Protein AF-A0A959AYN4-F1 (afdb_monomer_lite)

Structure (mmCIF, N/CA/C/O backbon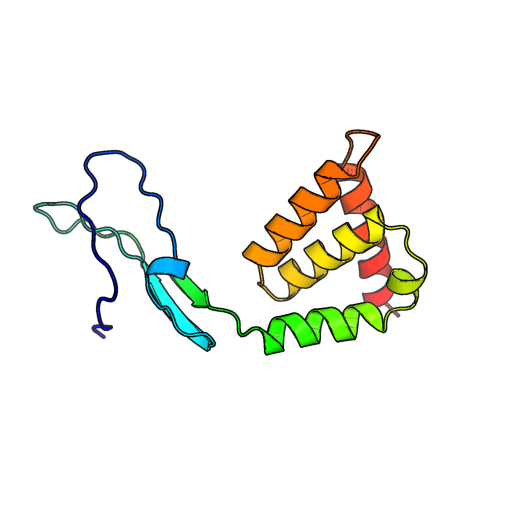e):
data_AF-A0A959AYN4-F1
#
_entry.id   AF-A0A959AYN4-F1
#
loop_
_atom_site.group_PDB
_atom_site.id
_atom_site.type_symbol
_atom_site.label_atom_id
_atom_site.label_alt_id
_atom_site.label_comp_id
_atom_site.label_asym_id
_atom_site.label_entity_id
_atom_site.label_seq_id
_atom_site.pdbx_PDB_ins_code
_atom_site.Cartn_x
_atom_site.Cartn_y
_atom_site.Cartn_z
_atom_site.occupancy
_atom_site.B_iso_or_equiv
_atom_site.auth_seq_id
_atom_site.auth_comp_id
_atom_site.auth_asym_id
_atom_site.auth_atom_id
_atom_site.pdbx_PDB_model_num
ATOM 1 N N . GLU A 1 1 ? 11.380 -19.593 -18.150 1.00 47.19 1 GLU A N 1
ATOM 2 C CA . GLU A 1 1 ? 10.060 -19.013 -18.484 1.00 47.19 1 GLU A CA 1
ATOM 3 C C . GLU A 1 1 ? 10.182 -17.556 -18.922 1.00 47.19 1 GLU A C 1
ATOM 5 O O . GLU A 1 1 ? 10.731 -16.732 -18.187 1.00 47.19 1 GLU A O 1
ATOM 10 N N . SER A 1 2 ? 9.711 -17.250 -20.133 1.00 60.09 2 SER A N 1
ATOM 11 C CA . SER A 1 2 ? 9.664 -15.905 -20.717 1.00 60.09 2 SER A CA 1
ATOM 12 C C . SER A 1 2 ? 8.244 -15.340 -20.601 1.00 60.09 2 SER A C 1
ATOM 14 O O . SER A 1 2 ? 7.360 -15.720 -21.365 1.00 60.09 2 SER A O 1
ATOM 16 N N . GLY A 1 3 ? 8.009 -14.457 -19.628 1.00 72.31 3 GLY A N 1
ATOM 17 C CA . GLY A 1 3 ? 6.758 -13.696 -19.547 1.00 72.31 3 GLY A CA 1
ATOM 18 C C . GLY A 1 3 ? 6.627 -12.691 -20.699 1.00 72.31 3 GLY A C 1
ATOM 19 O O . GLY A 1 3 ? 7.628 -12.290 -21.295 1.00 72.31 3 GLY A O 1
ATOM 20 N N . LYS A 1 4 ? 5.396 -12.269 -21.010 1.00 86.62 4 LYS A N 1
ATOM 21 C CA . LYS A 1 4 ? 5.132 -11.205 -21.991 1.00 86.62 4 LYS A CA 1
ATOM 22 C C . LYS A 1 4 ? 5.636 -9.865 -21.444 1.00 86.62 4 LYS A C 1
ATOM 24 O O . LYS A 1 4 ? 5.247 -9.468 -20.348 1.00 86.62 4 LYS A O 1
ATOM 29 N N . VAL A 1 5 ? 6.462 -9.159 -22.216 1.00 88.19 5 VAL A N 1
ATOM 30 C CA . VAL A 1 5 ? 6.881 -7.789 -21.886 1.00 88.19 5 VAL A CA 1
ATOM 31 C C . VAL A 1 5 ? 5.691 -6.854 -22.100 1.00 88.19 5 VAL A C 1
ATOM 33 O O . VAL A 1 5 ? 5.134 -6.805 -23.195 1.00 88.19 5 VAL A O 1
ATOM 36 N N . VAL A 1 6 ? 5.286 -6.149 -21.043 1.00 89.88 6 VAL A N 1
ATOM 37 C CA . VAL A 1 6 ? 4.191 -5.161 -21.079 1.00 89.88 6 VAL A CA 1
ATOM 38 C C . VAL A 1 6 ? 4.701 -3.722 -21.160 1.00 89.88 6 VAL A C 1
ATOM 40 O O . VAL A 1 6 ? 3.986 -2.859 -21.648 1.00 89.88 6 VAL A O 1
ATOM 43 N N . HIS A 1 7 ? 5.943 -3.476 -20.732 1.00 91.00 7 HIS A N 1
ATOM 44 C CA . HIS A 1 7 ? 6.618 -2.182 -20.815 1.00 91.00 7 HIS A CA 1
ATOM 45 C C . HIS A 1 7 ? 8.137 -2.367 -20.831 1.00 91.00 7 HIS A C 1
ATOM 47 O O . HIS A 1 7 ? 8.652 -3.299 -20.210 1.00 91.00 7 HIS A O 1
ATOM 53 N N . SER A 1 8 ? 8.853 -1.479 -21.521 1.00 89.75 8 SER A N 1
ATOM 54 C CA . SER A 1 8 ? 10.316 -1.419 -21.515 1.00 89.75 8 SER A CA 1
ATOM 55 C C . SER A 1 8 ? 10.776 0.010 -21.783 1.00 89.75 8 SER A C 1
ATOM 57 O O . SER A 1 8 ? 10.256 0.669 -22.680 1.00 89.75 8 SER A O 1
ATOM 59 N N . ALA A 1 9 ? 11.779 0.476 -21.041 1.00 88.56 9 ALA A N 1
ATOM 60 C CA . ALA A 1 9 ? 12.356 1.804 -21.204 1.00 88.56 9 ALA A CA 1
ATOM 61 C C . ALA A 1 9 ? 13.879 1.757 -21.034 1.00 88.56 9 ALA A C 1
ATOM 63 O O . ALA A 1 9 ? 14.393 1.042 -20.175 1.00 88.56 9 ALA A O 1
ATOM 64 N N . ALA A 1 10 ? 14.596 2.538 -21.844 1.00 87.25 10 ALA A N 1
ATOM 65 C CA . ALA A 1 10 ? 16.026 2.763 -21.671 1.00 87.25 10 ALA A CA 1
ATOM 66 C C . ALA A 1 10 ? 16.240 3.971 -20.750 1.00 87.25 10 ALA A C 1
ATOM 68 O O . ALA A 1 10 ? 15.774 5.074 -21.042 1.00 87.25 10 ALA A O 1
ATOM 69 N N . VAL A 1 11 ? 16.954 3.768 -19.645 1.00 83.31 11 VAL A N 1
ATOM 70 C CA . VAL A 1 11 ? 17.162 4.790 -18.614 1.00 83.31 11 VAL A CA 1
ATOM 71 C C . VAL A 1 11 ? 18.637 5.187 -18.612 1.00 83.31 11 VAL A C 1
ATOM 73 O O . VAL A 1 11 ? 19.508 4.347 -18.423 1.00 83.31 11 VAL A O 1
ATOM 76 N N . LYS A 1 12 ? 18.931 6.474 -18.848 1.00 78.94 12 LYS A N 1
ATOM 77 C CA . LYS A 1 12 ? 20.306 7.021 -18.802 1.00 78.94 12 LYS A CA 1
ATOM 78 C C . LYS A 1 12 ? 20.705 7.552 -17.419 1.00 78.94 12 LYS A C 1
ATOM 80 O O . LYS A 1 12 ? 21.869 7.861 -17.190 1.00 78.94 12 LYS A O 1
ATOM 85 N N . LYS A 1 13 ? 19.730 7.726 -16.526 1.00 73.38 13 LYS A N 1
ATOM 86 C CA . LYS A 1 13 ? 19.898 8.229 -15.155 1.00 73.38 13 LYS A CA 1
ATOM 87 C C . LYS A 1 13 ? 19.800 7.071 -14.154 1.00 73.38 13 LYS A C 1
ATOM 89 O O . LYS A 1 13 ? 19.486 5.950 -14.534 1.00 73.38 13 LYS A O 1
ATOM 94 N N . LYS A 1 14 ? 20.063 7.346 -12.874 1.00 77.38 14 LYS A N 1
ATOM 95 C CA . LYS A 1 14 ? 19.990 6.341 -11.797 1.00 77.38 14 LYS A CA 1
ATOM 96 C C . LYS A 1 14 ? 18.560 5.958 -11.399 1.00 77.38 14 LYS A C 1
ATOM 98 O O . LYS A 1 14 ? 18.378 4.977 -10.692 1.00 77.38 14 LYS A O 1
ATOM 103 N N . GLU A 1 15 ? 17.565 6.721 -11.843 1.00 80.38 15 GLU A N 1
ATOM 104 C CA . GLU A 1 15 ? 16.179 6.602 -11.396 1.00 80.38 15 GLU A CA 1
ATOM 105 C C . GLU A 1 15 ? 15.222 6.575 -12.585 1.00 80.38 15 GLU A C 1
ATOM 107 O O . GLU A 1 15 ? 15.433 7.252 -13.598 1.00 80.38 15 GLU A O 1
ATOM 112 N N . TYR A 1 16 ? 14.154 5.795 -12.435 1.00 81.88 16 TYR A N 1
ATOM 113 C CA . TYR A 1 16 ? 13.044 5.728 -13.371 1.00 81.88 16 TYR A CA 1
ATOM 114 C C . TYR A 1 16 ? 11.742 5.548 -12.597 1.00 81.88 16 TYR A C 1
ATOM 116 O O . TYR A 1 16 ? 11.564 4.549 -11.902 1.00 81.88 16 TYR A O 1
ATOM 124 N N . MET A 1 17 ? 10.844 6.522 -12.721 1.00 83.31 17 MET A N 1
ATOM 125 C CA . MET A 1 17 ? 9.493 6.441 -12.178 1.00 83.31 17 MET A CA 1
ATOM 126 C C . MET A 1 17 ? 8.539 5.955 -13.262 1.00 83.31 17 MET A C 1
ATOM 128 O O . MET A 1 17 ? 8.585 6.426 -14.399 1.00 83.31 17 MET A O 1
ATOM 132 N N . LEU A 1 18 ? 7.667 5.023 -12.895 1.00 83.25 18 LEU A N 1
ATOM 133 C CA . LEU A 1 18 ? 6.715 4.399 -13.799 1.00 83.25 18 LEU A CA 1
ATOM 134 C C . LEU A 1 18 ? 5.306 4.519 -13.225 1.00 83.25 18 LEU A C 1
ATOM 136 O O . LEU A 1 18 ? 5.049 4.046 -12.119 1.00 83.25 18 LEU A O 1
ATOM 140 N N . ASN A 1 19 ? 4.391 5.111 -13.992 1.00 82.88 19 ASN A N 1
ATOM 141 C CA . ASN A 1 19 ? 2.977 5.117 -13.645 1.00 82.88 19 ASN A CA 1
ATOM 142 C C . ASN A 1 19 ? 2.339 3.786 -14.066 1.00 82.88 19 ASN A C 1
ATOM 144 O O . ASN A 1 19 ? 2.078 3.550 -15.244 1.00 82.88 19 ASN A O 1
ATOM 148 N N . LEU A 1 20 ? 2.082 2.903 -13.100 1.00 82.12 20 LEU A N 1
ATOM 149 C CA . LEU A 1 20 ? 1.499 1.585 -13.370 1.00 82.12 20 LEU A CA 1
ATOM 150 C C . LEU A 1 20 ? 0.075 1.662 -13.947 1.00 82.12 20 LEU A C 1
ATOM 152 O O . LEU A 1 20 ? -0.318 0.761 -14.689 1.00 82.12 20 LEU A O 1
ATOM 156 N N . GLY A 1 21 ? -0.677 2.730 -13.652 1.00 80.00 21 GLY A N 1
ATOM 157 C CA . GLY A 1 21 ? -2.038 2.924 -14.162 1.00 80.00 21 GLY A CA 1
ATOM 158 C C . GLY A 1 21 ? -2.094 3.114 -15.681 1.00 80.00 21 GLY A C 1
ATOM 159 O O . GLY A 1 21 ? -3.059 2.709 -16.322 1.00 80.00 21 GLY A O 1
ATOM 160 N N . GLU A 1 22 ? -1.027 3.646 -16.278 1.00 85.12 22 GLU A N 1
ATOM 161 C CA . GLU A 1 22 ? -0.925 3.865 -17.728 1.00 85.12 22 GLU A CA 1
ATOM 162 C C . GLU A 1 22 ? -0.586 2.584 -18.504 1.00 85.12 22 GLU A C 1
ATOM 164 O O . GLU A 1 22 ? -0.750 2.527 -19.720 1.00 85.12 22 GLU A O 1
ATOM 169 N N . LEU A 1 23 ? -0.140 1.530 -17.814 1.00 86.69 23 LEU A N 1
ATOM 170 C CA . LEU A 1 23 ? 0.294 0.281 -18.443 1.00 86.69 23 LEU A CA 1
ATOM 171 C C . LEU A 1 23 ? -0.838 -0.728 -18.674 1.00 86.69 23 LEU A C 1
ATOM 173 O O . LEU A 1 23 ? -0.589 -1.816 -19.199 1.00 86.69 23 LEU A O 1
ATOM 177 N N . GLY A 1 24 ? -2.069 -0.406 -18.261 1.00 85.94 24 GLY A N 1
ATOM 178 C CA . GLY A 1 24 ? -3.219 -1.303 -18.406 1.00 85.94 24 GLY A CA 1
ATOM 179 C C . GLY A 1 24 ? -3.019 -2.651 -17.705 1.00 85.94 24 GLY A C 1
ATOM 180 O O . GLY A 1 24 ? -3.454 -3.692 -18.211 1.00 85.94 24 GLY A O 1
ATOM 181 N N . LEU A 1 25 ? -2.306 -2.656 -16.572 1.00 87.38 25 LEU A N 1
ATOM 182 C CA . LEU A 1 25 ? -2.082 -3.869 -15.791 1.00 87.38 25 LEU A CA 1
ATOM 183 C C . LEU A 1 25 ? -3.416 -4.379 -15.240 1.00 87.38 25 LEU A C 1
ATOM 185 O O . LEU A 1 25 ? -4.245 -3.620 -14.751 1.00 87.38 25 LEU A O 1
ATOM 189 N N . LYS A 1 26 ? -3.618 -5.691 -15.323 1.00 86.94 26 LYS A N 1
ATOM 190 C CA . LYS A 1 26 ? -4.808 -6.372 -14.807 1.00 86.94 26 LYS A CA 1
ATOM 191 C C . LYS A 1 26 ? -4.619 -6.797 -13.357 1.00 86.94 26 LYS A C 1
ATOM 193 O O . LYS A 1 26 ? -3.571 -7.360 -13.026 1.00 86.94 26 LYS A O 1
ATOM 198 N N . GLU A 1 27 ? -5.665 -6.611 -12.561 1.00 84.81 27 GLU A N 1
ATOM 199 C CA . GLU A 1 27 ? -5.785 -7.104 -11.188 1.00 84.81 27 GLU A CA 1
ATOM 200 C C . GLU A 1 27 ? -5.668 -8.634 -11.096 1.00 84.81 27 GLU A C 1
ATOM 202 O O . GLU A 1 27 ? -5.990 -9.377 -12.032 1.00 84.81 27 GLU A O 1
ATOM 207 N N . GLY A 1 28 ? -5.184 -9.124 -9.953 1.00 80.94 28 GLY A N 1
ATOM 208 C CA . GLY A 1 28 ? -4.977 -10.546 -9.674 1.00 80.94 28 GLY A CA 1
ATOM 209 C C . GLY A 1 28 ? -3.928 -11.216 -10.568 1.00 80.94 28 GLY A C 1
ATOM 210 O O . GLY A 1 28 ? -3.898 -12.444 -10.671 1.00 80.94 28 GLY A O 1
ATOM 211 N N . LYS A 1 29 ? -3.100 -10.434 -11.271 1.00 85.06 29 LYS A N 1
ATOM 212 C CA . LYS A 1 29 ? -1.970 -10.931 -12.064 1.00 85.06 29 LYS A CA 1
ATOM 213 C C . LYS A 1 29 ? -0.655 -10.565 -11.387 1.00 85.06 29 LYS A C 1
ATOM 215 O O . LYS A 1 29 ? -0.508 -9.477 -10.835 1.00 85.06 29 LYS A O 1
ATOM 220 N N . LYS A 1 30 ? 0.302 -11.490 -11.485 1.00 86.06 30 LYS A N 1
ATOM 221 C CA . LYS A 1 30 ? 1.676 -11.320 -11.016 1.00 86.06 30 LYS A CA 1
ATOM 222 C C . LYS A 1 30 ? 2.534 -10.766 -12.147 1.00 86.06 30 LYS A C 1
ATOM 224 O O . LYS A 1 30 ? 2.564 -11.323 -13.245 1.00 86.06 30 LYS A O 1
ATOM 229 N N . TYR A 1 31 ? 3.249 -9.697 -11.853 1.00 89.38 31 TYR A N 1
ATOM 230 C CA . TYR A 1 31 ? 4.195 -9.037 -12.736 1.00 89.38 31 TYR A CA 1
ATOM 231 C C . TYR A 1 31 ? 5.594 -9.129 -12.138 1.00 89.38 31 TYR A C 1
ATOM 233 O O . TYR A 1 31 ? 5.780 -9.450 -10.963 1.00 89.38 31 TYR A O 1
ATOM 241 N N . ALA A 1 32 ? 6.594 -8.873 -12.969 1.00 89.06 32 ALA A N 1
ATOM 242 C CA . ALA A 1 32 ? 7.968 -8.746 -12.527 1.00 89.06 32 ALA A CA 1
ATOM 243 C C . ALA A 1 32 ? 8.601 -7.571 -13.251 1.00 89.06 32 ALA A C 1
ATOM 245 O O . ALA A 1 32 ? 8.428 -7.438 -14.465 1.00 89.06 32 ALA A O 1
ATOM 246 N N . TRP A 1 33 ? 9.364 -6.763 -12.526 1.00 87.06 33 TRP A N 1
ATOM 247 C CA . TRP A 1 33 ? 10.273 -5.818 -13.155 1.00 87.06 33 TRP A CA 1
ATOM 248 C C . TRP A 1 33 ? 11.692 -6.380 -13.156 1.00 87.06 33 TRP A C 1
ATOM 250 O O . TRP A 1 33 ? 12.074 -7.221 -12.334 1.00 87.06 33 TRP A O 1
ATOM 260 N N . LYS A 1 34 ? 12.441 -5.971 -14.175 1.00 84.00 34 LYS A N 1
ATOM 261 C CA . LYS A 1 34 ? 13.790 -6.440 -14.462 1.00 84.00 34 LYS A CA 1
ATOM 262 C C . LYS A 1 34 ? 14.578 -5.271 -15.034 1.00 84.00 34 LYS A C 1
ATOM 264 O O . LYS A 1 34 ? 14.104 -4.621 -15.962 1.00 84.00 34 LYS A O 1
ATOM 269 N N . VAL A 1 35 ? 15.787 -5.063 -14.523 1.00 85.38 35 VAL A N 1
ATOM 270 C CA . VAL A 1 35 ? 16.752 -4.111 -15.074 1.00 85.38 35 VAL A CA 1
ATOM 271 C C . VAL A 1 35 ? 17.817 -4.887 -15.842 1.00 85.38 35 VAL A C 1
ATOM 273 O O . VAL A 1 35 ? 18.291 -5.933 -15.389 1.00 85.38 35 VAL A O 1
ATOM 276 N N . VAL A 1 36 ? 18.150 -4.392 -17.033 1.00 84.25 36 VAL A N 1
ATOM 277 C CA . VAL A 1 36 ? 19.197 -4.945 -17.899 1.00 84.25 36 VAL A CA 1
ATOM 278 C C . VAL A 1 36 ? 20.132 -3.817 -18.281 1.00 84.25 36 VAL A C 1
ATOM 280 O O . VAL A 1 36 ? 19.676 -2.775 -18.753 1.00 84.25 36 VAL A O 1
ATOM 283 N N . GLU A 1 37 ? 21.427 -4.018 -18.073 1.00 82.88 37 GLU A N 1
ATOM 284 C CA . GLU A 1 37 ? 22.433 -3.067 -18.530 1.00 82.88 37 GLU A CA 1
ATOM 285 C C . GLU A 1 37 ? 22.516 -3.043 -20.064 1.00 82.88 37 GLU A C 1
ATOM 287 O O . GLU A 1 37 ? 22.394 -4.067 -20.742 1.00 82.88 37 GLU A O 1
ATOM 292 N N . THR A 1 38 ? 22.729 -1.856 -20.634 1.00 72.94 38 THR A N 1
ATOM 293 C CA . THR A 1 38 ? 22.856 -1.709 -22.088 1.00 72.94 38 THR A CA 1
ATOM 294 C C . THR A 1 38 ? 24.233 -2.218 -22.518 1.00 72.94 38 THR A C 1
ATOM 296 O O . THR A 1 38 ? 25.240 -1.625 -22.151 1.00 72.94 38 THR A O 1
ATOM 299 N N . GLY A 1 39 ? 24.289 -3.298 -23.304 1.00 70.56 39 GLY A N 1
ATOM 300 C CA . GLY A 1 39 ? 25.544 -3.840 -23.848 1.00 70.56 39 GLY A CA 1
ATOM 301 C C . GLY A 1 39 ? 26.177 -5.000 -23.066 1.00 70.56 39 GLY A C 1
ATOM 302 O O . GLY A 1 39 ? 27.279 -5.413 -23.413 1.00 70.56 39 GLY A O 1
ATOM 303 N N . GLY A 1 40 ? 25.503 -5.565 -22.057 1.00 64.19 40 GLY A N 1
ATOM 304 C CA . GLY A 1 40 ? 26.052 -6.672 -21.270 1.00 64.19 40 GLY A CA 1
ATOM 305 C C . GLY A 1 40 ? 25.014 -7.529 -20.541 1.00 64.19 40 GLY A C 1
ATOM 306 O O . GLY A 1 40 ? 23.807 -7.333 -20.665 1.00 64.19 40 GLY A O 1
ATOM 307 N N . ALA A 1 41 ? 25.518 -8.510 -19.784 1.00 61.69 41 ALA A N 1
ATOM 308 C CA . ALA A 1 41 ? 24.744 -9.528 -19.066 1.00 61.69 41 ALA A CA 1
ATOM 309 C C . ALA A 1 41 ? 24.334 -9.126 -17.634 1.00 61.69 41 ALA A C 1
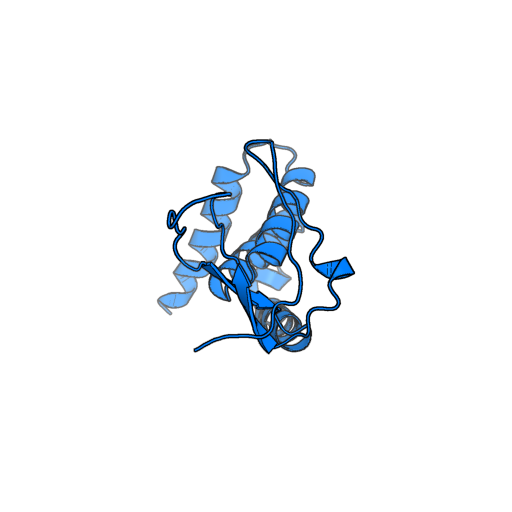ATOM 311 O O . ALA A 1 41 ? 23.724 -9.942 -16.937 1.00 61.69 41 ALA A O 1
ATOM 312 N N . ALA A 1 42 ? 24.669 -7.910 -17.175 1.00 59.56 42 ALA A N 1
ATOM 313 C CA . ALA A 1 42 ? 24.349 -7.478 -15.819 1.00 59.56 42 ALA A CA 1
ATOM 314 C C . ALA A 1 42 ? 22.827 -7.410 -15.634 1.00 59.56 42 ALA A C 1
ATOM 316 O O . ALA A 1 42 ? 22.097 -6.688 -16.322 1.00 59.56 42 ALA A O 1
ATOM 317 N N . PHE A 1 43 ? 22.367 -8.254 -14.719 1.00 66.94 43 PHE A N 1
ATOM 318 C CA . PHE A 1 43 ? 20.980 -8.615 -14.499 1.00 66.94 43 PHE A CA 1
ATOM 319 C C . PHE A 1 43 ? 20.631 -8.278 -13.054 1.00 66.94 43 PHE A C 1
ATOM 321 O O . PHE A 1 43 ? 21.269 -8.791 -12.134 1.00 66.94 43 PHE A O 1
ATOM 328 N N . SER A 1 44 ? 19.615 -7.441 -12.839 1.00 69.06 44 SER A N 1
ATOM 329 C CA . SER A 1 44 ? 19.025 -7.337 -11.505 1.00 69.06 44 SER A CA 1
ATOM 330 C C . SER A 1 44 ? 18.192 -8.581 -11.213 1.00 69.06 44 SER A C 1
ATOM 332 O O . SER A 1 44 ? 17.577 -9.151 -12.120 1.00 69.06 44 SER A O 1
ATOM 334 N N . ASN A 1 45 ? 18.078 -8.947 -9.935 1.00 75.00 45 ASN A N 1
ATOM 335 C CA . ASN A 1 45 ? 17.065 -9.906 -9.505 1.00 75.00 45 ASN A CA 1
ATOM 336 C C . ASN A 1 45 ? 15.678 -9.478 -10.016 1.00 75.00 45 ASN A C 1
ATOM 338 O O . ASN A 1 45 ? 15.377 -8.284 -10.121 1.00 75.00 45 ASN A O 1
ATOM 342 N N . LYS A 1 46 ? 14.843 -10.463 -10.373 1.00 81.25 46 LYS A N 1
ATOM 343 C CA . LYS A 1 46 ? 13.434 -10.205 -10.686 1.00 81.25 46 LYS A CA 1
ATOM 344 C C . LYS A 1 46 ? 12.728 -9.855 -9.390 1.00 81.25 46 LYS A C 1
ATOM 346 O O . LYS A 1 46 ? 12.682 -10.670 -8.474 1.00 81.25 46 LYS A O 1
ATOM 351 N N . TYR A 1 47 ? 12.130 -8.682 -9.366 1.00 82.44 47 TYR A N 1
ATOM 352 C CA . TYR A 1 47 ? 11.273 -8.262 -8.275 1.00 82.44 47 TYR A CA 1
ATOM 353 C C . TYR A 1 47 ? 9.835 -8.430 -8.726 1.00 82.44 47 TYR A C 1
ATOM 355 O O . TYR A 1 47 ? 9.398 -7.831 -9.714 1.00 82.44 47 TYR A O 1
ATOM 363 N N . PHE A 1 48 ? 9.128 -9.311 -8.033 1.00 86.25 48 PHE A N 1
ATOM 364 C CA . PHE A 1 48 ? 7.747 -9.621 -8.345 1.00 86.25 48 PHE A CA 1
ATOM 365 C C . PHE A 1 48 ? 6.811 -8.706 -7.572 1.00 86.25 48 PHE A C 1
ATOM 367 O O . PHE A 1 48 ? 7.071 -8.379 -6.420 1.00 86.25 48 PHE A O 1
ATOM 374 N N . PHE A 1 49 ? 5.709 -8.341 -8.209 1.00 85.56 49 PHE A N 1
ATOM 375 C CA . PHE A 1 49 ? 4.613 -7.623 -7.578 1.00 85.56 49 PHE A CA 1
ATOM 376 C C . PHE A 1 49 ? 3.293 -8.105 -8.172 1.00 85.56 49 PHE A C 1
ATOM 378 O O . PHE A 1 49 ? 3.260 -8.645 -9.282 1.00 85.56 49 PHE A O 1
ATOM 385 N N . SER A 1 50 ? 2.206 -7.908 -7.443 1.00 83.94 50 SER A N 1
ATOM 386 C CA . SER A 1 50 ? 0.858 -8.223 -7.906 1.00 83.94 50 SER A CA 1
ATOM 387 C C . SER A 1 50 ? 0.022 -6.956 -7.891 1.00 83.94 50 SER A C 1
ATOM 389 O O . SER A 1 50 ? 0.193 -6.107 -7.021 1.00 83.94 50 SER A O 1
ATOM 391 N N . ILE A 1 51 ? -0.886 -6.829 -8.855 1.00 82.94 51 ILE A N 1
ATOM 392 C CA . ILE A 1 51 ? -1.941 -5.820 -8.762 1.00 82.94 51 ILE A CA 1
ATOM 393 C C . ILE A 1 51 ? -3.059 -6.438 -7.932 1.00 82.94 51 ILE A C 1
ATOM 395 O O . ILE A 1 51 ? -3.698 -7.393 -8.378 1.00 82.94 51 ILE A O 1
ATOM 399 N N . ALA A 1 52 ? -3.224 -5.930 -6.716 1.00 76.31 52 ALA A N 1
ATOM 400 C CA . ALA A 1 52 ? -4.320 -6.259 -5.814 1.00 76.31 52 ALA A CA 1
ATOM 401 C C . ALA A 1 52 ? -5.676 -6.174 -6.520 1.00 76.31 52 ALA A C 1
ATOM 403 O O . ALA A 1 52 ? -5.866 -5.290 -7.356 1.00 76.31 52 ALA A O 1
ATOM 404 N N . ARG A 1 53 ? -6.617 -7.065 -6.187 1.00 79.38 53 ARG A N 1
ATOM 405 C CA . ARG A 1 53 ? -8.008 -6.874 -6.615 1.00 79.38 53 ARG A CA 1
ATOM 406 C C . ARG A 1 53 ? -8.686 -5.870 -5.702 1.00 79.38 53 ARG A C 1
ATOM 408 O O . ARG A 1 53 ? -8.564 -5.973 -4.481 1.00 79.38 53 ARG A O 1
ATOM 415 N N . ASP A 1 54 ? -9.488 -4.977 -6.271 1.00 79.44 54 ASP A N 1
ATOM 416 C CA . ASP A 1 54 ? -10.261 -4.023 -5.467 1.00 79.44 54 ASP A CA 1
ATOM 417 C C . ASP A 1 54 ? -11.195 -4.736 -4.471 1.00 79.44 54 ASP A C 1
ATOM 419 O O . ASP A 1 54 ? -11.382 -4.269 -3.347 1.00 79.44 54 ASP A O 1
ATOM 423 N N . ALA A 1 55 ? -11.708 -5.916 -4.838 1.00 82.81 55 ALA A N 1
ATOM 424 C CA . ALA A 1 55 ? -12.525 -6.757 -3.961 1.00 82.81 55 ALA A CA 1
ATOM 425 C C . ALA A 1 55 ? -11.764 -7.286 -2.729 1.00 82.81 55 ALA A C 1
ATOM 427 O O . ALA A 1 55 ? -12.343 -7.373 -1.652 1.00 82.81 55 ALA A O 1
ATOM 428 N N . GLU A 1 56 ? -10.475 -7.615 -2.862 1.00 85.81 56 GLU A N 1
ATOM 429 C CA . GLU A 1 56 ? -9.663 -8.106 -1.737 1.00 85.81 56 GLU A CA 1
ATOM 430 C C . GLU A 1 56 ? -9.371 -6.966 -0.753 1.00 85.81 56 GLU A C 1
ATOM 432 O O . GLU A 1 56 ? -9.496 -7.138 0.458 1.00 85.81 56 GLU A O 1
ATOM 437 N N . LYS A 1 57 ? -9.092 -5.763 -1.274 1.00 87.00 57 LYS A N 1
ATOM 438 C CA . LYS A 1 57 ? -8.953 -4.552 -0.454 1.00 87.00 57 LYS A CA 1
ATOM 439 C C . LYS A 1 57 ? -10.255 -4.207 0.278 1.00 87.00 57 LYS A C 1
ATOM 441 O O . LYS A 1 57 ? -10.224 -3.791 1.435 1.00 87.00 57 LYS A O 1
ATOM 446 N N . ALA A 1 58 ? -11.396 -4.355 -0.398 1.00 90.44 58 ALA A N 1
ATOM 447 C CA . ALA A 1 58 ? -12.709 -4.104 0.187 1.00 90.44 58 ALA A CA 1
ATOM 448 C C . ALA A 1 58 ? -13.029 -5.081 1.328 1.00 90.44 58 ALA A C 1
ATOM 450 O O . ALA A 1 58 ? -13.584 -4.655 2.338 1.00 90.44 58 ALA A O 1
ATOM 451 N N . GLU A 1 59 ? -12.637 -6.353 1.208 1.00 93.75 59 GLU A N 1
ATOM 452 C CA . GLU A 1 59 ? -12.835 -7.334 2.280 1.00 93.75 59 GLU A CA 1
ATOM 453 C C . GLU A 1 59 ? -12.002 -6.998 3.523 1.00 93.75 59 GLU A C 1
ATOM 455 O O . GLU A 1 59 ? -12.532 -7.042 4.630 1.00 93.75 59 GLU A O 1
ATOM 460 N N . VAL A 1 60 ? -10.743 -6.564 3.359 1.00 93.25 60 VAL A N 1
ATOM 461 C CA . VAL A 1 60 ? -9.925 -6.083 4.492 1.00 93.25 60 VAL A CA 1
ATOM 462 C C . VAL A 1 60 ? -10.622 -4.936 5.223 1.00 93.25 60 VAL A C 1
ATOM 464 O O . VAL A 1 60 ? -10.726 -4.953 6.447 1.00 93.25 60 VAL A O 1
ATOM 467 N N . MET A 1 61 ? -11.146 -3.959 4.477 1.00 95.25 61 MET A N 1
ATOM 468 C CA . MET A 1 61 ? -11.863 -2.828 5.069 1.00 95.25 61 MET A CA 1
ATOM 469 C C . MET A 1 61 ? -13.152 -3.241 5.767 1.00 95.25 61 MET A C 1
ATOM 471 O O . MET A 1 61 ? -13.462 -2.711 6.828 1.00 95.25 61 MET A O 1
ATOM 475 N N . LYS A 1 62 ? -13.899 -4.179 5.186 1.00 96.12 62 LYS A N 1
ATOM 476 C CA . LYS A 1 62 ? -15.126 -4.697 5.782 1.00 96.12 62 LYS A CA 1
ATOM 477 C C . LYS A 1 62 ? -14.839 -5.378 7.122 1.00 96.12 62 LYS A C 1
ATOM 479 O O . LYS A 1 62 ? -15.480 -5.035 8.109 1.00 96.12 62 LYS A O 1
ATOM 484 N N . LEU A 1 63 ? -13.848 -6.271 7.169 1.00 94.56 63 LEU A N 1
ATOM 485 C CA . LEU A 1 63 ? -13.441 -6.948 8.406 1.00 94.56 63 LEU A CA 1
ATOM 486 C C . LEU A 1 63 ? -12.992 -5.943 9.471 1.00 94.56 63 LEU A C 1
ATOM 488 O O . LEU A 1 63 ? -13.419 -6.030 10.617 1.00 94.56 63 LEU A O 1
ATOM 492 N N . LEU A 1 64 ? -12.200 -4.942 9.078 1.00 94.19 64 LEU A N 1
ATOM 493 C CA . LEU A 1 64 ? -11.760 -3.884 9.984 1.00 94.19 64 LEU A CA 1
ATOM 494 C C . LEU A 1 64 ? -12.939 -3.064 10.539 1.00 94.19 64 LEU A C 1
ATOM 496 O O . LEU A 1 64 ? -12.962 -2.722 11.717 1.00 94.19 64 LEU A O 1
ATOM 500 N N . GLN A 1 65 ? -13.937 -2.755 9.710 1.00 95.38 65 GLN A N 1
ATOM 501 C CA . GLN A 1 65 ? -15.120 -1.984 10.112 1.00 95.38 65 GLN A CA 1
ATOM 502 C C . GLN A 1 65 ? -16.041 -2.734 11.082 1.00 95.38 65 GLN A C 1
ATOM 504 O O . GLN A 1 65 ? -16.778 -2.102 11.844 1.00 95.38 65 GLN A O 1
ATOM 509 N N . GLU A 1 66 ? -15.995 -4.065 11.085 1.00 95.56 66 GLU A N 1
ATOM 510 C CA . GLU A 1 66 ? -16.696 -4.907 12.057 1.00 95.56 66 GLU A CA 1
ATOM 511 C C . GLU A 1 66 ? -16.019 -4.876 13.444 1.00 95.56 66 GLU A C 1
ATOM 513 O O . GLU A 1 66 ? -16.626 -5.278 14.438 1.00 95.56 66 GLU A O 1
ATOM 518 N N . GLU A 1 67 ? -14.795 -4.345 13.558 1.00 92.75 67 GLU A N 1
ATOM 519 C CA . GLU A 1 67 ? -14.093 -4.248 14.834 1.00 92.75 67 GLU A CA 1
ATOM 520 C C . GLU A 1 67 ? -14.617 -3.102 15.711 1.00 92.75 67 GLU A C 1
ATOM 522 O O . GLU A 1 67 ? -14.544 -1.926 15.356 1.00 92.75 67 GLU A O 1
ATOM 527 N N . GLU A 1 68 ? -15.056 -3.429 16.929 1.00 91.94 68 GLU A N 1
ATOM 528 C CA . GLU A 1 68 ? -15.515 -2.444 17.922 1.00 91.94 68 GLU A CA 1
ATOM 529 C C . GLU A 1 68 ? -14.468 -1.349 18.202 1.00 91.94 68 GLU A C 1
ATOM 531 O O . GLU A 1 68 ? -14.803 -0.165 18.269 1.00 91.94 68 GLU A O 1
ATOM 536 N N . VAL A 1 69 ? -13.185 -1.725 18.285 1.00 89.81 69 VAL A N 1
ATOM 537 C CA . VAL A 1 69 ? -12.071 -0.783 18.487 1.00 89.81 69 VAL A CA 1
ATOM 538 C C . VAL A 1 69 ? -11.970 0.201 17.324 1.00 89.81 69 VAL A C 1
ATOM 540 O O . VAL A 1 69 ? -11.772 1.393 17.553 1.00 89.81 69 VAL A O 1
ATOM 543 N N . TYR A 1 70 ? -12.154 -0.270 16.086 1.00 93.00 70 TYR A N 1
ATOM 544 C CA . TYR A 1 70 ? -12.188 0.609 14.923 1.00 93.00 70 TYR A CA 1
ATOM 545 C C . TYR A 1 70 ? -13.400 1.534 14.988 1.00 93.00 70 TYR A C 1
ATOM 547 O O . TYR A 1 70 ? -13.260 2.727 14.759 1.00 93.00 70 TYR A O 1
ATOM 555 N N . GLN A 1 71 ? -14.584 1.039 15.354 1.00 93.81 71 GLN A N 1
ATOM 556 C CA . GLN A 1 71 ? -15.797 1.861 15.425 1.00 93.81 71 GLN A CA 1
ATOM 557 C C . GLN A 1 71 ? -15.673 3.006 16.444 1.00 93.81 71 GLN A C 1
ATOM 559 O O . GLN A 1 71 ? -16.074 4.136 16.140 1.00 93.81 71 GLN A O 1
ATOM 564 N N . GLN A 1 72 ? -15.070 2.729 17.605 1.00 92.25 72 GLN A N 1
ATOM 565 C CA . GLN A 1 72 ? -14.884 3.679 18.709 1.00 92.25 72 GLN A CA 1
ATOM 566 C C . GLN A 1 72 ? -13.655 4.588 18.552 1.00 92.25 72 GLN A C 1
ATOM 568 O O . GLN A 1 72 ? -13.552 5.600 19.246 1.00 92.25 72 GLN A O 1
ATOM 573 N N . ALA A 1 73 ? -12.728 4.253 17.653 1.00 89.38 73 ALA A N 1
ATOM 574 C CA . ALA A 1 73 ? -11.532 5.045 17.410 1.00 89.38 73 ALA A CA 1
ATOM 575 C C . ALA A 1 73 ? -11.855 6.436 16.831 1.00 89.38 73 ALA A C 1
ATOM 577 O O . ALA A 1 73 ? -12.796 6.624 16.045 1.00 89.38 73 ALA A O 1
ATOM 578 N N . ASP A 1 74 ? -11.032 7.417 17.202 1.00 92.12 74 ASP A N 1
ATOM 579 C CA . ASP A 1 74 ? -11.021 8.735 16.573 1.00 92.12 74 ASP A CA 1
ATOM 580 C C . ASP A 1 74 ? -10.545 8.654 15.100 1.00 92.12 74 ASP A C 1
ATOM 582 O O . ASP A 1 74 ? -10.034 7.617 14.662 1.00 92.12 74 ASP A O 1
ATOM 586 N N . PRO A 1 75 ? -10.734 9.714 14.289 1.00 93.62 75 PRO A N 1
ATOM 587 C CA . PRO A 1 75 ? -10.407 9.676 12.862 1.00 93.62 75 PRO A CA 1
ATOM 588 C C . PRO A 1 75 ? -8.939 9.363 12.540 1.00 93.62 75 PRO A C 1
ATOM 590 O O . PRO A 1 75 ? -8.673 8.658 11.566 1.00 93.62 75 PRO A O 1
ATOM 593 N N . LEU A 1 76 ? -7.996 9.861 13.345 1.00 89.88 76 LEU A N 1
ATOM 594 C CA . LEU A 1 76 ? -6.567 9.619 13.152 1.00 89.88 76 LEU A CA 1
ATOM 595 C C . LEU A 1 76 ? -6.239 8.148 13.427 1.00 89.88 76 LEU A C 1
ATOM 597 O O . LEU A 1 76 ? -5.630 7.472 12.597 1.00 89.88 76 LEU A O 1
ATOM 601 N N . MET A 1 77 ? -6.722 7.626 14.552 1.00 89.06 77 MET A N 1
ATOM 602 C CA . MET A 1 77 ? -6.551 6.229 14.930 1.00 89.06 77 MET A CA 1
ATOM 603 C C . MET A 1 77 ? -7.207 5.284 13.915 1.00 89.06 77 MET A C 1
ATOM 605 O O . MET A 1 77 ? -6.598 4.287 13.536 1.00 89.06 77 MET A O 1
ATOM 609 N N . LYS A 1 78 ? -8.391 5.620 13.382 1.00 93.12 78 LYS A N 1
ATOM 610 C CA . LYS A 1 78 ? -9.022 4.866 12.281 1.00 93.12 78 LYS A CA 1
ATOM 611 C C . LYS A 1 78 ? -8.108 4.766 11.063 1.00 93.12 78 LYS A C 1
ATOM 613 O O . LYS A 1 78 ? -7.923 3.672 10.537 1.00 93.12 78 LYS A O 1
ATOM 618 N N . LYS A 1 79 ? -7.485 5.872 10.648 1.00 93.94 79 LYS A N 1
ATOM 619 C CA . LYS A 1 79 ? -6.561 5.883 9.504 1.00 93.94 79 LYS A CA 1
ATOM 620 C C . LYS A 1 79 ? -5.298 5.065 9.747 1.00 93.94 79 LYS A C 1
ATOM 622 O O . LYS A 1 79 ? -4.858 4.343 8.856 1.00 93.94 79 LYS A O 1
ATOM 627 N N . LEU A 1 80 ? -4.756 5.104 10.961 1.00 91.31 80 LEU A N 1
ATOM 628 C CA . LEU A 1 80 ? -3.627 4.254 11.341 1.00 91.31 80 LEU A CA 1
ATOM 629 C C . LEU A 1 80 ? -4.006 2.765 11.343 1.00 91.31 80 LEU A C 1
ATOM 631 O O . LEU A 1 80 ? -3.235 1.937 10.859 1.00 91.31 80 LEU A O 1
ATOM 635 N N . MET A 1 81 ? -5.202 2.418 11.823 1.00 92.00 81 MET A N 1
ATOM 636 C CA . MET A 1 81 ? -5.715 1.045 11.779 1.00 92.00 81 MET A CA 1
ATOM 637 C C . MET A 1 81 ? -5.959 0.558 10.341 1.00 92.00 81 MET A C 1
ATOM 639 O O . MET A 1 81 ? -5.660 -0.599 10.042 1.00 92.00 81 MET A O 1
ATOM 643 N N . GLU A 1 82 ? -6.444 1.423 9.441 1.00 94.75 82 GLU A N 1
ATOM 644 C CA . GLU A 1 82 ? -6.536 1.140 7.998 1.00 94.75 82 GLU A CA 1
ATOM 645 C C . GLU A 1 82 ? -5.158 0.822 7.416 1.00 94.75 82 GLU A C 1
ATOM 647 O O . GLU A 1 82 ? -4.984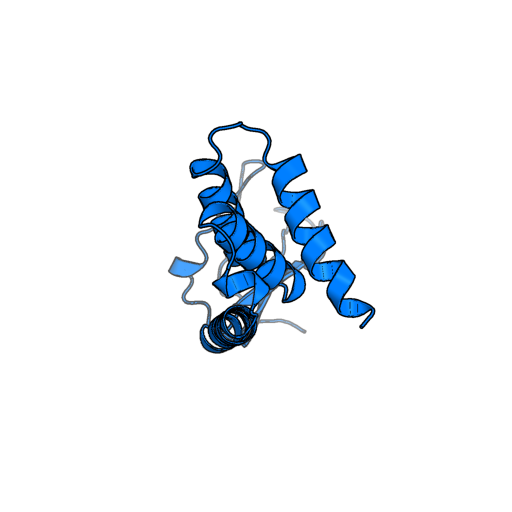 -0.212 6.772 1.00 94.75 82 GLU A O 1
ATOM 652 N N . ALA A 1 83 ? -4.166 1.673 7.692 1.00 92.75 83 ALA A N 1
ATOM 653 C CA . ALA A 1 83 ? -2.812 1.515 7.179 1.00 92.75 83 ALA A CA 1
ATOM 654 C C . ALA A 1 83 ? -2.176 0.186 7.610 1.00 92.75 83 ALA A C 1
ATOM 656 O O . ALA A 1 83 ? -1.719 -0.579 6.761 1.00 92.75 83 ALA A O 1
ATOM 657 N N . VAL A 1 84 ? -2.236 -0.131 8.909 1.00 91.50 84 VAL A N 1
ATOM 658 C CA . VAL A 1 84 ? -1.712 -1.393 9.461 1.00 91.50 84 VAL A CA 1
ATOM 659 C C . VAL A 1 84 ? -2.452 -2.600 8.881 1.00 91.50 84 VAL A C 1
ATOM 661 O O . VAL A 1 84 ? -1.839 -3.611 8.558 1.00 91.50 84 VAL A O 1
ATOM 664 N N . SER A 1 85 ? 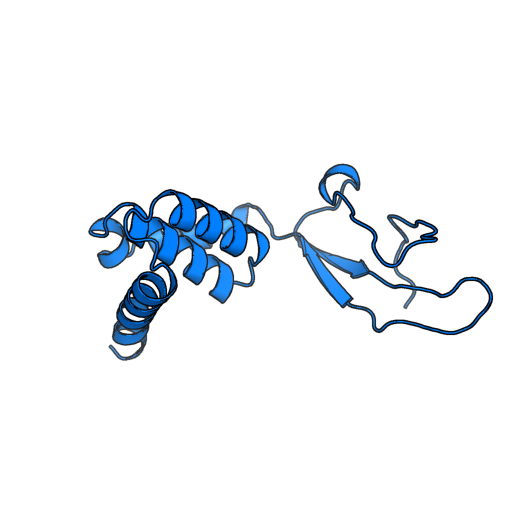-3.775 -2.520 8.719 1.00 93.25 85 SER A N 1
ATOM 665 C CA . SER A 1 85 ? -4.557 -3.632 8.159 1.00 93.25 85 SER A CA 1
ATOM 666 C C . SER A 1 85 ? -4.244 -3.880 6.685 1.00 93.25 85 SER A C 1
ATOM 668 O O . SER A 1 85 ? -4.205 -5.030 6.254 1.00 93.25 85 SER A O 1
ATOM 670 N N . PHE A 1 86 ? -3.968 -2.825 5.917 1.00 93.25 86 PHE A N 1
ATOM 671 C CA . PHE A 1 86 ? -3.466 -2.967 4.555 1.00 93.25 86 PHE A CA 1
ATOM 672 C C . PHE A 1 86 ? -2.046 -3.528 4.511 1.00 93.25 86 PHE A C 1
ATOM 674 O O . PHE A 1 86 ? -1.773 -4.350 3.644 1.00 93.25 86 PHE A O 1
ATOM 681 N N . GLU A 1 87 ? -1.158 -3.125 5.418 1.00 90.75 87 GLU A N 1
ATOM 682 C CA . GLU A 1 87 ? 0.207 -3.655 5.481 1.00 90.75 87 GLU A CA 1
ATOM 683 C C . GLU A 1 87 ? 0.226 -5.154 5.816 1.00 90.75 87 GLU A C 1
ATOM 685 O O . GLU A 1 87 ? 0.880 -5.922 5.109 1.00 90.75 87 GLU A O 1
ATOM 690 N N . ASP A 1 88 ? -0.562 -5.585 6.806 1.00 90.56 88 ASP A N 1
ATOM 691 C CA . ASP A 1 88 ? -0.694 -7.000 7.192 1.00 90.56 88 ASP A CA 1
ATOM 692 C C . ASP A 1 88 ? -1.257 -7.870 6.058 1.00 90.56 88 ASP A C 1
ATOM 694 O O . ASP A 1 88 ? -0.930 -9.051 5.947 1.00 90.56 88 ASP A O 1
ATOM 698 N N . ALA A 1 89 ? -2.093 -7.285 5.199 1.00 88.81 89 ALA A N 1
ATOM 699 C CA . ALA A 1 89 ? -2.642 -7.936 4.014 1.00 88.81 89 ALA A CA 1
ATOM 700 C C . ALA A 1 89 ? -1.803 -7.690 2.738 1.00 88.81 89 ALA A C 1
ATOM 702 O O . ALA A 1 89 ? 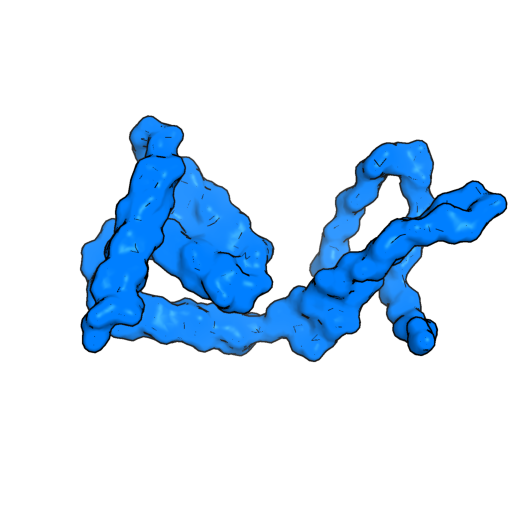-2.276 -7.936 1.630 1.00 88.81 89 ALA A O 1
ATOM 703 N N . GLU A 1 90 ? -0.565 -7.203 2.884 1.00 88.44 90 GLU A N 1
ATOM 704 C CA . GLU A 1 90 ? 0.407 -6.936 1.810 1.00 88.44 90 GLU A CA 1
ATOM 705 C C . GLU A 1 90 ? -0.051 -5.899 0.755 1.00 88.44 90 GLU A C 1
ATOM 707 O O . GLU A 1 90 ? 0.519 -5.778 -0.335 1.00 88.44 90 GLU A O 1
ATOM 712 N N . PHE A 1 91 ? -1.047 -5.071 1.078 1.00 87.44 91 PHE A N 1
ATOM 713 C CA . PHE A 1 91 ? -1.513 -3.946 0.263 1.00 87.44 91 PHE A CA 1
ATOM 714 C C . PHE A 1 91 ? -0.677 -2.679 0.509 1.00 87.44 91 PHE A C 1
ATOM 716 O O . PHE A 1 91 ? -1.211 -1.612 0.816 1.00 87.44 91 PHE A O 1
ATOM 723 N N . TYR A 1 92 ? 0.643 -2.764 0.318 1.00 85.81 92 TYR A N 1
ATOM 724 C CA . TYR A 1 92 ? 1.600 -1.712 0.700 1.00 85.81 92 TYR A CA 1
ATOM 725 C C . TYR A 1 92 ? 1.305 -0.317 0.125 1.00 85.81 92 TYR A C 1
ATOM 727 O O . TYR A 1 92 ? 1.502 0.681 0.807 1.00 85.81 92 TYR A O 1
ATOM 735 N N . TYR A 1 93 ? 0.793 -0.217 -1.108 1.00 84.12 93 TYR A N 1
ATOM 736 C CA . TYR A 1 93 ? 0.422 1.085 -1.683 1.00 84.12 93 TYR A CA 1
ATOM 737 C C . TYR A 1 93 ? -0.811 1.707 -1.009 1.00 84.12 93 TYR A C 1
ATOM 739 O O . TYR A 1 93 ? -0.905 2.925 -0.882 1.00 84.12 93 TYR A O 1
ATOM 747 N N . ALA A 1 94 ? -1.773 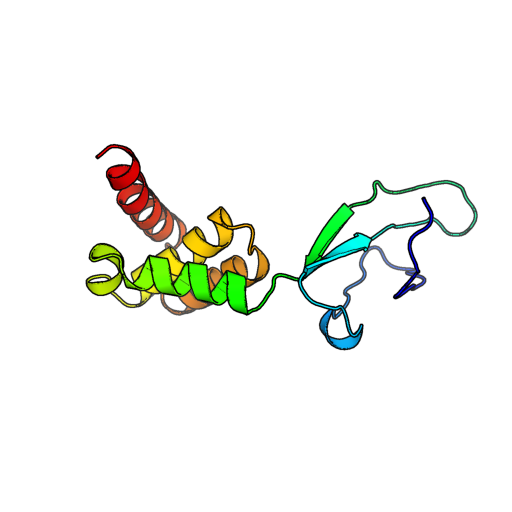0.882 -0.584 1.00 88.50 94 ALA A N 1
ATOM 748 C CA . ALA A 1 94 ? -2.921 1.361 0.180 1.00 88.50 94 ALA A CA 1
ATOM 749 C C . ALA A 1 94 ? -2.506 1.739 1.609 1.00 88.50 94 ALA A C 1
ATOM 751 O O . ALA A 1 94 ? -2.961 2.765 2.112 1.00 88.50 94 ALA A O 1
ATOM 752 N N . ALA A 1 95 ? -1.602 0.960 2.214 1.00 90.19 95 ALA A N 1
ATOM 753 C CA . ALA A 1 95 ? -1.012 1.264 3.513 1.00 90.19 95 ALA A CA 1
ATOM 754 C C . ALA A 1 95 ? -0.282 2.618 3.503 1.00 90.19 95 ALA A C 1
ATOM 756 O O . ALA A 1 95 ? -0.582 3.476 4.327 1.00 90.19 95 ALA A O 1
ATOM 757 N N . ASP A 1 96 ? 0.594 2.854 2.519 1.00 87.31 96 ASP A N 1
ATOM 758 C CA . ASP A 1 96 ? 1.325 4.119 2.342 1.00 87.31 96 ASP A CA 1
ATOM 759 C C . ASP A 1 96 ? 0.383 5.328 2.235 1.00 87.31 96 ASP A C 1
ATOM 761 O O . ASP A 1 96 ? 0.557 6.323 2.938 1.00 87.31 96 ASP A O 1
ATOM 765 N N . LYS A 1 97 ? -0.684 5.221 1.431 1.00 88.69 97 LYS A N 1
ATOM 766 C CA . LYS A 1 97 ? -1.703 6.279 1.337 1.00 88.69 97 LYS A CA 1
ATOM 767 C C . LYS A 1 97 ? -2.392 6.555 2.667 1.00 88.69 97 LYS A C 1
ATOM 769 O O . LYS A 1 97 ? -2.552 7.717 3.029 1.00 88.69 97 LYS A O 1
ATOM 774 N N . ALA A 1 98 ? -2.792 5.511 3.386 1.00 92.12 98 ALA A N 1
ATOM 775 C CA . ALA A 1 98 ? -3.451 5.661 4.677 1.00 92.12 98 ALA A CA 1
ATOM 776 C C . ALA A 1 98 ? -2.508 6.276 5.728 1.00 92.12 98 ALA A C 1
ATOM 778 O O . ALA A 1 98 ? -2.937 7.139 6.493 1.00 92.12 98 ALA A O 1
ATOM 779 N N . TYR A 1 99 ? -1.215 5.926 5.716 1.00 89.00 99 TYR A N 1
ATOM 780 C CA . TYR A 1 99 ? -0.204 6.584 6.551 1.00 89.00 99 TYR A CA 1
ATOM 781 C C . TYR A 1 99 ? 0.001 8.052 6.185 1.00 89.00 99 TYR A C 1
ATOM 783 O O . TYR A 1 99 ? 0.083 8.891 7.080 1.00 89.00 99 TYR A O 1
ATOM 791 N N . ALA A 1 100 ? 0.057 8.385 4.895 1.00 86.50 100 ALA A N 1
ATOM 792 C CA . ALA A 1 100 ? 0.185 9.767 4.445 1.00 86.50 100 ALA A CA 1
ATOM 793 C C . ALA A 1 100 ? -1.035 10.617 4.847 1.00 86.50 100 ALA A C 1
ATOM 795 O O . ALA A 1 100 ? -0.877 11.761 5.274 1.00 86.50 100 ALA A O 1
ATOM 796 N N . GLU A 1 101 ? -2.244 10.054 4.763 1.00 91.00 101 GLU A N 1
ATOM 797 C CA . GLU A 1 101 ? -3.468 10.694 5.256 1.00 91.00 101 GLU A CA 1
ATOM 798 C C . GLU A 1 101 ? -3.423 10.892 6.777 1.00 91.00 101 GLU A C 1
ATOM 800 O O . GLU A 1 101 ? -3.648 12.007 7.243 1.00 91.00 101 GLU A O 1
ATOM 805 N N . ALA A 1 102 ? -3.059 9.858 7.544 1.00 88.81 102 ALA A N 1
ATOM 806 C CA . ALA A 1 102 ? -2.889 9.959 8.994 1.00 88.81 102 ALA A CA 1
ATOM 807 C C . ALA A 1 102 ? -1.853 11.031 9.377 1.00 88.81 102 ALA A C 1
ATOM 809 O O . ALA A 1 102 ? -2.083 11.827 10.284 1.00 88.81 102 ALA A O 1
ATOM 810 N N . ALA A 1 103 ? -0.744 11.120 8.636 1.00 83.25 103 ALA A N 1
ATOM 811 C CA . ALA A 1 103 ? 0.275 12.147 8.829 1.00 83.25 103 ALA A CA 1
ATOM 812 C C . ALA A 1 103 ? -0.258 13.568 8.642 1.00 83.25 103 ALA A C 1
ATOM 814 O O . ALA A 1 103 ? 0.121 14.466 9.391 1.00 83.25 103 ALA A O 1
ATOM 815 N N . GLY A 1 104 ? -1.172 13.766 7.690 1.00 84.88 104 GLY A N 1
ATOM 816 C CA . GLY A 1 104 ? -1.857 15.043 7.492 1.00 84.88 104 GLY A CA 1
ATOM 817 C C . GLY A 1 104 ? -2.875 15.393 8.585 1.00 84.88 104 GLY A C 1
ATOM 818 O O . GLY A 1 104 ? -3.316 16.538 8.638 1.00 84.88 104 GLY A O 1
ATOM 819 N N . MET A 1 105 ? -3.255 14.432 9.433 1.00 84.56 105 MET A N 1
ATOM 820 C CA . MET A 1 105 ? -4.246 14.589 10.507 1.00 84.56 105 MET A CA 1
ATOM 821 C C . MET A 1 105 ? -3.618 14.722 11.900 1.00 84.56 105 MET A C 1
ATOM 823 O O . MET A 1 105 ? -4.314 15.079 12.846 1.00 84.56 105 MET A O 1
ATOM 827 N N . SER A 1 106 ? -2.328 14.412 12.050 1.00 79.00 106 SER A N 1
ATOM 828 C CA . SER A 1 106 ? -1.630 14.506 13.333 1.00 79.00 106 SER A CA 1
ATOM 829 C C . SER A 1 106 ? -1.288 15.967 13.652 1.00 79.00 106 SER A C 1
ATOM 831 O O . SER A 1 106 ? -0.387 16.550 13.043 1.00 79.00 106 SER A O 1
ATOM 833 N N . ASP A 1 107 ? -1.923 16.521 14.684 1.00 69.38 107 ASP A N 1
ATOM 834 C CA . ASP A 1 107 ? -1.627 17.865 15.202 1.00 69.38 107 ASP A CA 1
ATOM 835 C C . ASP A 1 107 ? -0.306 17.929 15.994 1.00 69.38 107 ASP A C 1
ATOM 837 O O . ASP A 1 107 ? 0.259 19.003 16.203 1.00 69.38 107 ASP A O 1
ATOM 841 N N . THR A 1 108 ? 0.196 16.780 16.458 1.00 63.50 108 THR A N 1
ATOM 842 C CA . THR A 1 108 ? 1.355 16.686 17.364 1.00 63.50 108 THR A CA 1
ATOM 843 C C . THR A 1 108 ? 2.687 16.514 16.632 1.00 63.50 108 THR A C 1
ATOM 845 O O . THR A 1 108 ? 3.751 16.754 17.205 1.00 63.50 108 THR A O 1
ATOM 848 N N . GLY A 1 109 ? 2.641 16.074 15.370 1.00 61.66 109 GLY A N 1
ATOM 849 C CA . GLY A 1 109 ? 3.812 15.711 14.573 1.00 61.66 109 GLY A CA 1
ATOM 850 C C . GLY A 1 109 ? 4.498 14.413 15.018 1.00 61.66 109 GLY A C 1
ATOM 851 O O . GLY A 1 109 ? 5.576 14.105 14.510 1.00 61.66 109 GLY A O 1
ATOM 852 N N . ASN A 1 110 ? 3.914 13.647 15.952 1.00 72.12 110 ASN A N 1
ATOM 853 C CA . ASN A 1 110 ? 4.540 12.463 16.549 1.00 72.12 110 ASN A CA 1
ATOM 854 C C . ASN A 1 110 ? 3.862 11.144 16.134 1.00 72.12 110 ASN A C 1
ATOM 856 O O . ASN A 1 110 ? 3.573 10.271 16.959 1.00 72.12 110 ASN A O 1
ATOM 860 N N . LEU A 1 111 ? 3.688 10.979 14.821 1.00 69.75 111 LEU A N 1
ATOM 861 C CA . LEU A 1 111 ? 3.148 9.772 14.186 1.00 69.75 111 LEU A CA 1
ATOM 862 C C . LEU A 1 111 ? 3.740 8.445 14.690 1.00 69.75 111 LEU A C 1
ATOM 864 O O . LEU A 1 111 ? 2.986 7.489 14.858 1.00 69.75 111 LEU A O 1
ATOM 868 N N . PRO A 1 112 ? 5.061 8.327 14.949 1.00 70.62 112 PRO A N 1
ATOM 869 C CA . PRO A 1 112 ? 5.640 7.062 15.397 1.00 70.62 112 PRO A CA 1
ATOM 870 C C . PRO A 1 112 ? 5.079 6.566 16.734 1.00 70.62 112 PRO A C 1
ATOM 872 O O . PRO A 1 112 ? 4.990 5.356 16.954 1.00 70.62 112 PRO A O 1
ATOM 875 N N . GLN A 1 113 ? 4.707 7.479 17.635 1.00 73.06 113 GLN A N 1
ATOM 876 C CA . GLN A 1 113 ? 4.093 7.119 18.910 1.00 73.06 113 GLN A CA 1
ATOM 877 C C . GLN A 1 113 ? 2.634 6.691 18.713 1.00 73.06 113 GLN A C 1
ATOM 879 O O . GLN A 1 113 ? 2.233 5.647 19.225 1.00 73.06 113 GLN A O 1
ATOM 884 N N . GLU A 1 114 ? 1.884 7.429 17.897 1.00 70.88 114 GLU A N 1
ATOM 885 C CA . GLU A 1 114 ? 0.484 7.133 17.565 1.00 70.88 114 GLU A CA 1
ATOM 886 C C . GLU A 1 114 ? 0.353 5.784 16.825 1.00 70.88 114 GLU A C 1
ATOM 888 O O . GLU A 1 114 ? -0.511 4.966 17.146 1.00 70.88 114 GLU A O 1
ATOM 893 N N . MET A 1 115 ? 1.286 5.476 15.914 1.00 71.88 115 MET A N 1
ATOM 894 C CA . MET A 1 115 ? 1.401 4.166 15.255 1.00 71.88 115 MET A CA 1
ATOM 895 C C . MET A 1 115 ? 1.661 3.030 16.250 1.00 71.88 115 MET A C 1
ATOM 897 O O . MET A 1 115 ? 1.085 1.947 16.132 1.00 71.88 115 MET A O 1
ATOM 901 N N . ARG A 1 116 ? 2.535 3.251 17.240 1.00 73.31 116 ARG A N 1
ATOM 902 C CA . ARG A 1 116 ? 2.859 2.236 18.253 1.00 73.31 116 ARG A CA 1
ATOM 903 C C . ARG A 1 116 ? 1.650 1.922 19.134 1.00 73.31 116 ARG A C 1
ATOM 905 O O . ARG A 1 116 ? 1.438 0.760 19.484 1.00 73.31 116 ARG A O 1
ATOM 912 N N . GLU A 1 117 ? 0.842 2.924 19.465 1.00 73.56 117 GLU A N 1
ATOM 913 C CA . GLU A 1 117 ? -0.408 2.730 20.203 1.00 73.56 117 GLU A CA 1
ATOM 914 C C . GLU A 1 117 ? -1.436 1.936 19.386 1.00 73.56 117 GLU A C 1
ATOM 916 O O . GLU A 1 117 ? -2.039 1.002 19.920 1.00 73.56 117 GLU A O 1
ATOM 921 N N . ALA A 1 118 ? -1.574 2.229 18.088 1.00 68.25 118 ALA A N 1
ATOM 922 C CA . ALA A 1 118 ? -2.440 1.473 17.182 1.00 68.25 118 ALA A CA 1
ATOM 923 C C . ALA A 1 118 ? -2.040 -0.015 17.107 1.00 68.25 118 ALA A C 1
ATOM 925 O O . ALA A 1 118 ? -2.881 -0.902 17.274 1.00 68.25 118 ALA A O 1
ATOM 926 N N . LEU A 1 119 ? -0.743 -0.298 16.940 1.00 73.81 119 LEU A N 1
ATOM 927 C CA . LEU A 1 119 ? -0.204 -1.663 16.904 1.00 73.81 119 LEU A CA 1
ATOM 928 C C . LEU A 1 119 ? -0.414 -2.410 18.226 1.00 73.81 119 LEU A C 1
ATOM 930 O O . LEU A 1 119 ? -0.812 -3.573 18.219 1.00 73.81 119 LEU A O 1
ATOM 934 N N . THR A 1 120 ? -0.194 -1.743 19.360 1.00 77.69 120 THR A N 1
ATOM 935 C CA . THR A 1 120 ? -0.374 -2.353 20.687 1.00 77.69 120 THR A CA 1
ATOM 936 C C . THR A 1 120 ? -1.834 -2.749 20.922 1.00 77.69 120 THR A C 1
ATOM 938 O O . THR A 1 120 ? -2.105 -3.848 21.405 1.00 77.69 120 THR A O 1
ATOM 941 N N . ARG A 1 121 ? -2.790 -1.895 20.527 1.00 70.94 121 ARG A N 1
ATOM 942 C CA . ARG A 1 121 ? -4.228 -2.204 20.626 1.00 70.94 121 ARG A CA 1
ATOM 943 C C . ARG A 1 121 ? -4.626 -3.383 19.737 1.00 70.94 121 ARG A C 1
ATOM 945 O O . ARG A 1 121 ? -5.431 -4.207 20.159 1.00 70.94 121 ARG A O 1
ATOM 952 N N . LYS A 1 122 ? -4.035 -3.492 18.543 1.00 65.50 122 LYS A N 1
ATOM 953 C CA . LYS A 1 122 ? -4.257 -4.627 17.635 1.00 65.50 122 LYS A CA 1
ATOM 954 C C . LYS A 1 122 ? -3.680 -5.935 18.195 1.00 65.50 122 LYS A C 1
ATOM 956 O O . LYS A 1 122 ? -4.338 -6.968 18.142 1.00 65.50 122 LYS A O 1
ATOM 961 N N . GLN A 1 123 ? -2.477 -5.896 18.771 1.00 70.44 123 GLN A N 1
ATOM 962 C CA . GLN A 1 123 ? -1.785 -7.074 19.312 1.00 70.44 123 GLN A CA 1
ATOM 963 C C . GLN A 1 123 ? -2.404 -7.626 20.598 1.00 70.44 123 GLN A C 1
ATOM 965 O O . GLN A 1 123 ? -2.432 -8.844 20.762 1.00 70.44 123 GLN A O 1
ATOM 970 N N . ALA A 1 124 ? -2.940 -6.768 21.472 1.00 67.56 124 ALA A N 1
ATOM 971 C CA . ALA A 1 124 ? -3.659 -7.202 22.675 1.00 67.56 124 ALA A CA 1
ATOM 972 C C . ALA A 1 124 ? -4.829 -8.153 22.353 1.00 67.56 124 ALA A C 1
ATOM 974 O O . ALA A 1 124 ? -5.190 -8.983 23.173 1.00 67.56 124 ALA A O 1
ATOM 975 N N . ARG A 1 125 ? -5.366 -8.077 21.129 1.00 55.44 125 ARG A N 1
ATOM 976 C CA . ARG A 1 125 ? -6.458 -8.915 20.627 1.00 55.44 125 ARG A CA 1
ATOM 977 C C . ARG A 1 125 ? -6.033 -10.258 20.040 1.00 55.44 125 ARG A C 1
ATOM 979 O O . ARG A 1 125 ? -6.862 -11.144 19.934 1.00 55.44 125 ARG A O 1
ATOM 986 N N . ALA A 1 126 ? -4.777 -10.422 19.624 1.00 56.03 126 ALA A N 1
ATOM 987 C CA . ALA A 1 126 ? -4.302 -11.696 19.072 1.00 56.03 126 ALA A CA 1
ATOM 988 C C . ALA A 1 126 ? -4.028 -12.752 20.165 1.00 56.03 126 ALA A C 1
ATOM 990 O O . ALA A 1 126 ? -3.634 -13.874 19.849 1.00 56.03 126 ALA A O 1
ATOM 991 N N . GLN A 1 127 ? -4.169 -12.369 21.438 1.00 52.47 127 GLN A N 1
ATOM 992 C CA . GLN A 1 127 ? -3.901 -13.203 22.609 1.00 52.47 127 GLN A CA 1
ATOM 993 C C . GLN A 1 127 ? -5.167 -13.597 23.391 1.00 52.47 127 GLN A C 1
ATOM 995 O O . GLN A 1 127 ? -5.044 -14.407 24.310 1.00 52.47 127 GLN A O 1
ATOM 1000 N N . ASP A 1 128 ? -6.335 -13.076 23.001 1.00 48.28 128 ASP A N 1
ATOM 1001 C CA . ASP A 1 128 ? -7.663 -13.425 23.532 1.00 48.28 128 ASP A CA 1
ATOM 1002 C C . ASP A 1 128 ? -8.435 -14.294 22.522 1.00 48.28 128 ASP A C 1
ATOM 1004 O O . ASP A 1 128 ? -9.130 -15.241 22.961 1.00 48.28 128 ASP A O 1
#

Foldseek 3Di:
DDDDDQDDDDDPDPDDDDDPVVSPDDAPDKDWDWDDDDPDDDIDPTDIDGHHDPVVLVVLVVVLCPDPCLVPDDPLLVLLLSLVSCVVVVVNVSNVVSLVVSCVVDPPNPSVVSNVVSVVVVVVVVVD

Radius of gyration: 19.06 Å; chains: 1; bounding box: 43×37×47 Å

pLDDT: mean 82.11, std 10.81, range [47.19, 96.12]

Sequence (128 aa):
ESGKVVHSAAVKKKEYMLNLGELGLKEGKKYAWKVVETGGAAFSNKYFFSIARDAEKAEVMKLLQEEEVYQQADPLMKKLMEAVSFEDAEFYYAADKAYAEAAGMSDTGNLPQEMREALTRKQARAQD

Secondary structure (DSSP, 8-state):
--PPP------SSS-----GGGGTPPTT-EEEE--B-TTS--BPPPEEEE---HHHHHHHHHHHHT-HHHHHS-HHHHHHHHHHHHHHTT-HHHHHHHHHHHHHH-SSS-HHHHHHHHHHHHHTTTT-